Protein AF-K2APV1-F1 (afdb_monomer_lite)

Structure (mmCIF, N/CA/C/O backbone):
data_AF-K2APV1-F1
#
_entry.id   AF-K2APV1-F1
#
loop_
_atom_site.group_PDB
_atom_site.id
_atom_site.type_symbol
_atom_site.label_atom_id
_atom_site.label_alt_id
_atom_site.label_comp_id
_atom_site.label_asym_id
_atom_site.label_entity_id
_atom_site.label_seq_id
_atom_site.pdbx_PDB_ins_code
_atom_site.Cartn_x
_atom_site.Cartn_y
_atom_site.Cartn_z
_atom_site.occupancy
_atom_site.B_iso_or_equiv
_atom_site.auth_seq_id
_atom_site.auth_comp_id
_atom_site.auth_asym_id
_atom_site.auth_atom_id
_atom_site.pdbx_PDB_model_num
ATOM 1 N N . MET A 1 1 ? -7.392 0.385 -17.461 1.00 63.31 1 MET A N 1
ATOM 2 C CA . MET A 1 1 ? -7.570 -0.559 -16.335 1.00 63.31 1 MET A CA 1
ATOM 3 C C . MET A 1 1 ? -6.573 -0.309 -15.204 1.00 63.31 1 MET A C 1
ATOM 5 O O . MET A 1 1 ? -6.975 -0.390 -14.055 1.00 63.31 1 MET A O 1
ATOM 9 N N . LEU A 1 2 ? -5.343 0.138 -15.501 1.00 73.38 2 LEU A N 1
ATOM 10 C CA . LEU A 1 2 ? -4.340 0.531 -14.496 1.00 73.38 2 LEU A CA 1
ATOM 11 C C . LEU A 1 2 ? -4.865 1.491 -13.405 1.00 73.38 2 LEU A C 1
ATOM 13 O O . LEU A 1 2 ? -4.614 1.277 -12.228 1.00 73.38 2 LEU A O 1
ATOM 17 N N . LEU A 1 3 ? -5.649 2.514 -13.775 1.00 77.69 3 LEU A N 1
ATOM 18 C CA . LEU A 1 3 ? -6.231 3.458 -12.810 1.00 77.69 3 LEU A CA 1
ATOM 19 C C . LEU A 1 3 ? -7.140 2.763 -1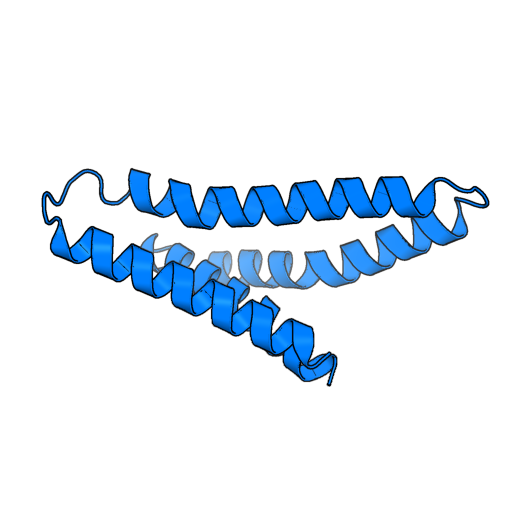1.784 1.00 77.69 3 LEU A C 1
ATOM 21 O O . LEU A 1 3 ? -7.075 3.083 -10.604 1.00 77.69 3 LEU A O 1
ATOM 25 N N . ILE A 1 4 ? -7.963 1.805 -12.224 1.00 80.94 4 ILE A N 1
ATOM 26 C CA . ILE A 1 4 ? -8.894 1.078 -11.348 1.00 80.94 4 ILE A CA 1
ATOM 27 C C . ILE A 1 4 ? -8.106 0.236 -10.347 1.00 80.94 4 ILE A C 1
ATOM 29 O O . ILE A 1 4 ? -8.416 0.262 -9.161 1.00 80.94 4 ILE A O 1
ATOM 33 N N . ALA A 1 5 ? -7.048 -0.440 -10.794 1.00 80.94 5 ALA A N 1
ATOM 34 C CA . ALA A 1 5 ? -6.194 -1.211 -9.900 1.00 80.94 5 ALA A CA 1
ATOM 35 C C . ALA A 1 5 ? -5.421 -0.335 -8.912 1.00 80.94 5 ALA A C 1
ATOM 37 O O . ALA A 1 5 ? -5.357 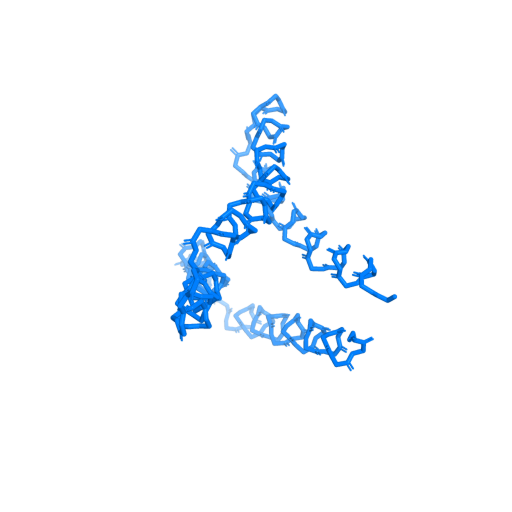-0.665 -7.731 1.00 80.94 5 ALA A O 1
ATOM 38 N N . ILE A 1 6 ? -4.909 0.818 -9.355 1.00 82.38 6 ILE A N 1
ATOM 39 C CA . ILE A 1 6 ? -4.247 1.778 -8.463 1.00 82.38 6 ILE A CA 1
ATOM 40 C C . ILE A 1 6 ? -5.231 2.285 -7.405 1.00 82.38 6 ILE A C 1
ATOM 42 O O . ILE A 1 6 ? -4.880 2.329 -6.228 1.00 82.38 6 ILE A O 1
ATOM 46 N N . ILE A 1 7 ? -6.457 2.645 -7.802 1.00 85.38 7 ILE A N 1
ATOM 47 C CA . ILE A 1 7 ? -7.494 3.109 -6.871 1.00 85.38 7 ILE A CA 1
ATOM 48 C C . ILE A 1 7 ? -7.878 1.999 -5.894 1.00 85.38 7 ILE A C 1
ATOM 50 O O . ILE A 1 7 ? -7.973 2.265 -4.701 1.00 85.38 7 ILE A O 1
ATOM 54 N N . ALA A 1 8 ? -8.077 0.768 -6.366 1.00 86.25 8 ALA A N 1
ATOM 55 C CA . ALA A 1 8 ? -8.481 -0.337 -5.505 1.00 86.25 8 ALA A CA 1
ATOM 56 C C . ALA A 1 8 ? -7.392 -0.685 -4.479 1.00 86.25 8 ALA A C 1
ATOM 58 O O . ALA A 1 8 ? -7.677 -0.764 -3.285 1.00 86.25 8 ALA A O 1
ATOM 59 N N . HIS A 1 9 ? -6.144 -0.815 -4.929 1.00 83.81 9 HIS A N 1
ATOM 60 C CA . HIS A 1 9 ? -5.006 -1.147 -4.079 1.00 83.81 9 HIS A CA 1
ATOM 61 C C . HIS A 1 9 ? -4.722 -0.033 -3.061 1.00 83.81 9 HIS A C 1
ATOM 63 O O . HIS A 1 9 ? -4.885 -0.228 -1.857 1.00 83.81 9 HIS A O 1
ATOM 69 N N . LYS A 1 10 ? -4.420 1.183 -3.536 1.00 86.62 10 LYS A N 1
ATOM 70 C CA . LYS A 1 10 ? -4.095 2.306 -2.645 1.00 86.62 10 LYS A CA 1
ATOM 71 C C . LYS A 1 10 ? -5.271 2.794 -1.821 1.00 86.62 10 LYS A C 1
ATOM 73 O O . LYS A 1 10 ? -5.084 3.280 -0.708 1.00 86.62 10 LYS A O 1
ATOM 78 N N . GLY A 1 11 ? -6.476 2.731 -2.380 1.00 87.31 11 GLY A N 1
ATOM 79 C CA . GLY A 1 11 ? -7.692 3.103 -1.671 1.00 87.31 11 GLY A CA 1
ATOM 80 C C . GLY A 1 11 ? -7.895 2.190 -0.470 1.00 87.31 11 GLY A C 1
ATOM 81 O O . GLY A 1 11 ? -8.060 2.690 0.641 1.00 87.31 11 GLY A O 1
ATOM 82 N N . SER A 1 12 ? -7.767 0.874 -0.665 1.00 87.75 12 SER A N 1
ATOM 83 C CA . SER A 1 12 ? -7.849 -0.108 0.420 1.00 87.75 12 SER A CA 1
ATOM 84 C C . SER A 1 12 ? -6.786 0.131 1.498 1.00 87.75 12 SER A C 1
ATOM 86 O O . SER A 1 12 ? -7.105 0.146 2.687 1.00 87.75 12 SER A O 1
ATOM 88 N N . GLU A 1 13 ? -5.538 0.383 1.101 1.00 87.75 13 GLU A N 1
ATOM 89 C CA . GLU A 1 13 ? -4.441 0.683 2.033 1.00 87.75 13 GLU A CA 1
ATOM 90 C C . GLU A 1 13 ? -4.684 1.972 2.827 1.00 87.75 13 GLU A C 1
ATOM 92 O O . GLU A 1 13 ? -4.562 1.983 4.052 1.00 87.75 13 GLU A O 1
ATOM 97 N N . SER A 1 14 ? -5.082 3.055 2.150 1.00 90.00 14 SER A N 1
ATOM 98 C CA . SER A 1 14 ? -5.380 4.339 2.796 1.00 90.00 14 SER A CA 1
ATOM 99 C C . SER A 1 14 ? -6.576 4.251 3.743 1.00 90.00 14 SER A C 1
ATOM 101 O O . SER A 1 14 ? -6.579 4.896 4.791 1.00 90.00 14 SER A O 1
ATOM 103 N N . PHE A 1 15 ? -7.573 3.429 3.405 1.00 89.50 15 PHE A N 1
ATOM 104 C CA . PHE A 1 15 ? -8.737 3.199 4.246 1.00 89.50 15 PHE A CA 1
ATOM 105 C C . PHE A 1 15 ? -8.326 2.486 5.534 1.00 89.50 15 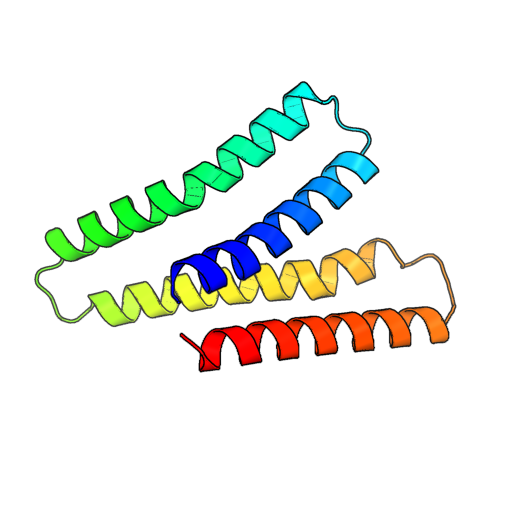PHE A C 1
ATOM 107 O O . PHE A 1 15 ? -8.640 2.970 6.620 1.00 89.50 15 PHE A O 1
ATOM 114 N N . ALA A 1 16 ? -7.558 1.397 5.426 1.00 87.06 16 ALA A N 1
ATOM 115 C CA . ALA A 1 16 ? -7.021 0.684 6.582 1.00 87.06 16 ALA A CA 1
ATOM 116 C C . ALA A 1 16 ? -6.129 1.585 7.455 1.00 87.06 16 ALA A C 1
ATOM 118 O O . ALA A 1 16 ? -6.265 1.594 8.677 1.00 87.06 16 ALA A O 1
ATOM 119 N N . LEU A 1 17 ? -5.266 2.400 6.843 1.00 88.94 17 LEU A N 1
ATOM 120 C CA . LEU A 1 17 ? -4.441 3.362 7.570 1.00 88.94 17 LEU A CA 1
ATOM 121 C C . LEU A 1 17 ? -5.307 4.379 8.329 1.00 88.94 17 LEU A C 1
ATOM 123 O O . LEU A 1 17 ? -5.117 4.574 9.527 1.00 88.94 17 LEU A O 1
ATOM 127 N N . CYS A 1 18 ? -6.295 4.988 7.670 1.00 89.75 18 CYS A N 1
ATOM 128 C CA . CYS A 1 18 ? -7.205 5.935 8.312 1.00 89.75 18 CYS A CA 1
ATOM 129 C C . CYS A 1 18 ? -7.997 5.308 9.464 1.00 89.75 18 CYS A C 1
ATOM 131 O O . CYS A 1 18 ? -8.140 5.952 10.503 1.00 89.75 18 CYS A O 1
ATOM 133 N N . THR A 1 19 ? -8.497 4.075 9.326 1.00 87.56 19 THR A N 1
ATOM 134 C CA . THR A 1 19 ? -9.247 3.426 10.415 1.00 87.56 19 THR A CA 1
ATOM 135 C C . THR A 1 19 ? -8.371 3.185 11.644 1.00 87.56 19 THR A C 1
ATOM 137 O O . THR A 1 19 ? -8.837 3.388 12.766 1.00 87.56 19 THR A O 1
ATOM 140 N N . ILE A 1 20 ? -7.095 2.840 11.451 1.00 86.81 20 ILE A N 1
ATOM 141 C CA . ILE A 1 20 ? -6.114 2.705 12.536 1.00 86.81 20 ILE A CA 1
ATOM 142 C C . ILE A 1 20 ? -5.846 4.064 13.195 1.00 86.81 20 ILE A C 1
ATOM 144 O O . ILE A 1 20 ? -5.927 4.179 14.417 1.00 86.81 20 ILE A O 1
ATOM 148 N N . LEU A 1 21 ? -5.575 5.110 12.409 1.00 89.62 21 LEU A N 1
ATOM 149 C CA . LEU A 1 21 ? -5.285 6.448 12.942 1.00 89.62 21 LEU A CA 1
ATOM 150 C C . LEU A 1 21 ? -6.474 7.032 13.723 1.00 89.62 21 LEU A C 1
ATOM 152 O O . LEU A 1 21 ? -6.274 7.668 14.757 1.00 89.62 21 LEU A O 1
ATOM 156 N N . LEU A 1 22 ? -7.700 6.782 13.252 1.00 88.38 22 LEU A N 1
ATOM 157 C CA . LEU A 1 22 ? -8.932 7.169 13.943 1.00 88.38 22 LEU A CA 1
ATOM 158 C C . LEU A 1 22 ? -9.147 6.366 15.231 1.00 88.38 22 LEU A C 1
ATOM 160 O O . LEU A 1 22 ? -9.550 6.946 16.235 1.00 88.38 22 LEU A O 1
ATOM 164 N N . ARG A 1 23 ? -8.842 5.059 15.240 1.00 86.19 23 ARG A N 1
ATOM 165 C CA . ARG A 1 23 ? -8.891 4.228 16.461 1.00 86.19 23 ARG A CA 1
ATOM 166 C C . ARG A 1 23 ? -7.916 4.694 17.540 1.00 86.19 23 ARG A C 1
ATOM 168 O O . ARG A 1 23 ? -8.200 4.519 18.717 1.00 86.19 23 ARG A O 1
ATOM 175 N N . HIS A 1 24 ? -6.789 5.278 17.144 1.00 86.62 24 HIS A N 1
ATOM 176 C CA . HIS A 1 24 ? -5.808 5.866 18.056 1.00 86.62 24 HIS A CA 1
ATOM 177 C C . HIS A 1 24 ? -6.143 7.303 18.492 1.00 86.62 24 HIS A C 1
ATOM 179 O O . HIS A 1 24 ? -5.313 7.938 19.139 1.00 86.62 24 HIS A O 1
ATOM 185 N N . GLU A 1 25 ? -7.327 7.819 18.138 1.00 89.88 25 GLU A N 1
ATOM 186 C CA . GLU A 1 25 ? -7.824 9.150 18.523 1.00 89.88 25 GLU A CA 1
ATOM 187 C C . GLU A 1 25 ? -6.855 10.301 18.193 1.00 89.88 25 GLU A C 1
ATOM 189 O O . GLU A 1 25 ? -6.793 11.321 18.883 1.00 89.88 25 GLU A O 1
ATOM 194 N N . LEU A 1 26 ? -6.085 10.158 17.110 1.00 90.06 26 LEU A N 1
ATOM 195 C CA . LEU A 1 26 ? -5.158 11.202 16.687 1.00 90.06 26 LEU A CA 1
ATOM 196 C C . LEU A 1 26 ? -5.920 12.453 16.219 1.00 90.06 26 LEU A C 1
ATOM 198 O O . LEU A 1 26 ? -6.963 12.354 15.565 1.00 90.06 26 LEU A O 1
ATOM 202 N N . PRO A 1 27 ? -5.390 13.662 16.477 1.00 93.31 27 PRO A N 1
ATOM 203 C CA . PRO A 1 27 ? -6.019 14.889 16.017 1.00 93.31 27 PRO A CA 1
ATOM 204 C C . PRO A 1 27 ? -6.054 14.934 14.485 1.00 93.31 27 PRO A C 1
ATOM 206 O O . PRO A 1 27 ? -5.079 14.594 13.813 1.00 93.31 27 PRO A O 1
ATOM 209 N N . PHE A 1 28 ? -7.150 15.452 13.925 1.00 90.31 28 PHE A N 1
ATOM 210 C CA . PHE A 1 28 ? -7.403 15.479 12.476 1.00 90.31 28 PHE A CA 1
ATOM 211 C C . PHE A 1 28 ? -6.226 16.024 11.647 1.00 90.31 28 PHE A C 1
ATOM 213 O O . PHE A 1 28 ? -5.902 15.493 10.588 1.00 90.31 28 PHE A O 1
ATOM 220 N N . LYS A 1 29 ? -5.522 17.045 12.156 1.00 93.44 29 LYS A N 1
ATOM 221 C CA . LYS A 1 29 ? -4.333 17.614 11.498 1.00 93.44 29 LYS A CA 1
ATOM 222 C C . LYS A 1 29 ? -3.207 16.590 11.305 1.00 93.44 29 LYS A C 1
ATOM 224 O O . LYS A 1 29 ? -2.566 16.594 10.259 1.00 93.44 29 LYS A O 1
ATOM 229 N N . GLN A 1 30 ? -2.970 15.723 12.290 1.00 93.50 30 GLN A N 1
ATOM 230 C CA . GLN A 1 30 ? -1.954 14.672 12.197 1.00 93.50 30 GLN A CA 1
ATOM 231 C C . GLN A 1 30 ? -2.386 13.571 11.231 1.00 93.50 30 GLN A C 1
ATOM 233 O O . GLN A 1 30 ? -1.569 13.122 10.434 1.00 93.50 30 GLN A O 1
ATOM 238 N N . ILE A 1 31 ? -3.670 13.198 11.236 1.00 92.94 31 ILE A N 1
ATOM 239 C CA . ILE A 1 31 ? -4.216 12.220 10.285 1.00 92.94 31 ILE A CA 1
ATOM 240 C C . ILE A 1 31 ? -3.997 12.703 8.848 1.00 92.94 31 ILE A C 1
ATOM 242 O O . ILE A 1 31 ? -3.424 11.978 8.039 1.00 92.94 31 ILE A O 1
ATOM 246 N N . ILE A 1 32 ? -4.369 13.951 8.546 1.00 93.94 32 ILE A N 1
ATOM 247 C CA . ILE A 1 32 ? -4.159 14.538 7.216 1.00 93.94 32 ILE A CA 1
ATOM 248 C C . ILE A 1 32 ? -2.675 14.560 6.845 1.00 93.94 32 ILE A C 1
ATOM 250 O O . ILE A 1 32 ? -2.329 14.186 5.727 1.00 93.94 32 ILE A O 1
ATOM 254 N N . PHE A 1 33 ? -1.791 14.943 7.769 1.00 95.25 33 PHE A N 1
ATOM 255 C CA . PHE A 1 33 ? -0.351 14.940 7.513 1.00 95.25 33 PHE A CA 1
ATOM 256 C C . PHE A 1 33 ? 0.171 13.540 7.152 1.00 95.25 33 PHE A C 1
ATOM 258 O O . PHE A 1 33 ? 0.871 13.387 6.151 1.00 95.25 33 PHE A O 1
ATOM 265 N N . ILE A 1 34 ? -0.215 12.514 7.916 1.00 93.56 34 ILE A N 1
ATOM 266 C CA . ILE A 1 34 ? 0.197 11.124 7.679 1.00 93.56 34 ILE A CA 1
ATOM 267 C C . ILE A 1 34 ? -0.358 10.607 6.346 1.00 93.56 34 ILE A C 1
ATOM 269 O O . ILE A 1 34 ? 0.377 9.988 5.580 1.00 93.56 34 ILE A O 1
ATOM 273 N N . VAL A 1 35 ? -1.623 10.894 6.027 1.00 92.19 35 VAL A N 1
ATOM 274 C CA . VAL A 1 35 ? -2.259 10.466 4.768 1.00 92.19 35 VAL A CA 1
ATOM 275 C C . VAL A 1 35 ? -1.629 11.154 3.555 1.00 92.19 35 VAL A C 1
ATOM 277 O O . VAL A 1 35 ? -1.387 10.503 2.539 1.00 92.19 35 VAL A O 1
ATOM 280 N N . VAL A 1 36 ? -1.315 12.450 3.647 1.00 93.50 36 VAL A N 1
ATOM 281 C CA . VAL A 1 36 ? -0.604 13.173 2.579 1.00 93.50 36 VAL A CA 1
ATOM 282 C C . VAL A 1 36 ? 0.797 12.600 2.390 1.00 93.50 36 VAL A C 1
ATOM 284 O O . VAL A 1 36 ? 1.197 12.328 1.259 1.00 93.50 36 VAL A O 1
ATOM 287 N N . PHE A 1 37 ? 1.525 12.359 3.481 1.00 94.12 37 PHE A N 1
ATOM 288 C CA . PHE A 1 37 ? 2.842 11.732 3.419 1.00 94.12 37 PHE A CA 1
ATOM 289 C C . PHE A 1 37 ? 2.776 10.342 2.768 1.00 94.12 37 PHE A C 1
ATOM 291 O O . PHE A 1 37 ? 3.548 10.057 1.852 1.00 94.12 37 PHE A O 1
ATOM 298 N N . PHE A 1 38 ? 1.801 9.516 3.160 1.00 90.75 38 PHE A N 1
ATOM 299 C CA . PHE A 1 38 ? 1.529 8.215 2.547 1.00 90.75 38 PHE A CA 1
ATOM 300 C C . PHE A 1 38 ? 1.254 8.336 1.040 1.00 90.75 38 PHE A C 1
ATOM 302 O O . PHE A 1 38 ? 1.853 7.619 0.238 1.00 90.75 38 PHE A O 1
ATOM 309 N N . ALA A 1 39 ? 0.413 9.288 0.626 1.00 91.00 39 ALA A N 1
ATOM 310 C CA . ALA A 1 39 ? 0.098 9.508 -0.783 1.00 91.00 39 ALA A CA 1
ATOM 311 C C . ALA A 1 39 ? 1.331 9.913 -1.612 1.00 91.00 39 ALA A C 1
ATOM 313 O O . ALA A 1 39 ? 1.451 9.486 -2.765 1.00 91.00 39 ALA A O 1
ATOM 314 N N . LEU A 1 40 ? 2.251 10.689 -1.024 1.00 93.25 40 LEU A N 1
ATOM 315 C CA . LEU A 1 40 ? 3.496 11.141 -1.656 1.00 93.25 40 LEU A CA 1
ATOM 316 C C . LEU A 1 40 ? 4.552 10.037 -1.798 1.00 93.25 40 LEU A C 1
ATOM 318 O O . LEU A 1 40 ? 5.399 10.135 -2.686 1.00 93.25 40 LEU A O 1
ATOM 322 N N . MET A 1 41 ? 4.498 8.965 -1.002 1.00 90.38 41 MET A N 1
ATOM 323 C CA . MET A 1 41 ? 5.474 7.869 -1.108 1.00 90.38 41 MET A CA 1
ATOM 324 C C . MET A 1 41 ? 5.473 7.201 -2.485 1.00 90.38 41 MET A C 1
ATOM 326 O O . MET A 1 41 ? 6.519 6.786 -2.971 1.00 90.38 41 MET A O 1
ATOM 330 N N . THR A 1 42 ? 4.330 7.120 -3.162 1.00 87.81 42 THR A N 1
ATOM 331 C CA . THR A 1 42 ? 4.268 6.486 -4.487 1.00 87.81 42 THR A CA 1
ATOM 332 C C . THR A 1 42 ? 4.852 7.325 -5.614 1.00 87.81 42 THR A C 1
ATOM 334 O O . THR A 1 42 ? 5.652 6.769 -6.357 1.00 87.81 42 THR A O 1
ATOM 337 N N . PRO A 1 43 ? 4.511 8.619 -5.800 1.00 90.31 43 PRO A N 1
ATOM 338 C CA . PRO A 1 43 ? 5.209 9.425 -6.793 1.00 90.31 43 PRO A CA 1
ATOM 339 C C . PRO A 1 43 ? 6.704 9.522 -6.472 1.00 90.31 43 PRO A C 1
ATOM 341 O O . PRO A 1 43 ? 7.508 9.432 -7.393 1.00 90.31 43 PRO A O 1
ATOM 344 N N . LEU A 1 44 ? 7.097 9.599 -5.193 1.00 90.06 44 LEU A N 1
ATOM 345 C CA . LEU A 1 44 ? 8.511 9.532 -4.805 1.00 90.06 44 LEU A CA 1
ATOM 346 C C . LEU A 1 44 ? 9.159 8.197 -5.192 1.00 90.06 44 LEU A C 1
ATOM 348 O O . LEU A 1 44 ? 10.252 8.198 -5.749 1.00 90.06 44 LEU A O 1
ATOM 352 N N . GLY A 1 45 ? 8.483 7.071 -4.961 1.00 86.38 45 GLY A N 1
ATOM 353 C CA . GLY A 1 45 ? 8.955 5.745 -5.360 1.00 86.38 45 GLY A CA 1
ATOM 354 C C . GLY A 1 45 ? 9.073 5.584 -6.877 1.00 86.38 45 GLY A C 1
ATOM 355 O O . GLY A 1 45 ? 10.073 5.056 -7.354 1.00 86.38 45 GLY A O 1
ATOM 356 N N . ILE A 1 46 ? 8.107 6.098 -7.646 1.00 86.38 46 ILE A N 1
ATOM 357 C CA . ILE A 1 46 ? 8.143 6.093 -9.118 1.00 86.38 46 ILE A CA 1
ATOM 358 C C . ILE A 1 46 ? 9.315 6.940 -9.625 1.00 86.38 46 ILE A C 1
ATOM 360 O O . ILE A 1 46 ? 10.076 6.478 -10.472 1.00 86.38 46 ILE A O 1
ATOM 364 N N . LEU A 1 47 ? 9.487 8.157 -9.100 1.00 89.00 47 LEU A N 1
ATOM 365 C CA . LEU A 1 47 ? 10.585 9.047 -9.485 1.00 89.00 47 LEU A CA 1
ATOM 366 C C . LEU A 1 47 ? 11.948 8.465 -9.097 1.00 89.00 47 LEU A C 1
ATOM 368 O O . LEU A 1 47 ? 12.874 8.492 -9.903 1.00 89.00 47 LEU A O 1
ATOM 372 N N . GLY A 1 48 ? 12.062 7.902 -7.893 1.00 85.00 48 GLY A N 1
ATOM 373 C CA . GLY A 1 48 ? 13.271 7.227 -7.428 1.00 85.00 48 GLY A CA 1
ATOM 374 C C . GLY A 1 48 ? 13.610 6.012 -8.288 1.00 85.00 48 GLY A C 1
ATOM 375 O O . GLY A 1 48 ? 14.742 5.885 -8.746 1.00 85.00 48 GLY A O 1
ATOM 376 N N . GLY A 1 49 ? 12.623 5.164 -8.588 1.00 82.56 49 GLY A N 1
ATOM 377 C CA . GLY A 1 49 ? 12.787 4.010 -9.472 1.00 82.56 49 GLY A CA 1
ATOM 378 C C . GLY A 1 49 ? 13.181 4.407 -10.896 1.00 82.56 49 GLY A C 1
ATOM 379 O O . GLY A 1 49 ? 14.098 3.816 -11.463 1.00 82.56 49 GLY A O 1
ATOM 380 N N . ALA A 1 50 ? 12.557 5.448 -11.454 1.00 83.00 50 ALA A N 1
ATOM 381 C CA . ALA A 1 50 ? 12.909 5.987 -12.767 1.00 83.00 50 ALA A CA 1
ATOM 382 C C . ALA A 1 50 ? 14.325 6.585 -12.789 1.00 83.00 50 ALA A C 1
ATOM 384 O O . ALA A 1 50 ? 15.068 6.363 -13.742 1.00 83.00 50 ALA A O 1
ATOM 385 N N . GLY A 1 51 ? 14.725 7.292 -11.728 1.00 81.94 51 GLY A N 1
ATOM 386 C CA . GLY A 1 51 ? 16.076 7.831 -11.576 1.00 81.94 51 GLY A CA 1
ATOM 387 C C . GLY A 1 51 ? 17.137 6.734 -11.475 1.00 81.94 51 GLY A C 1
ATOM 388 O O . GLY A 1 51 ? 18.166 6.820 -12.140 1.00 81.94 51 GLY A O 1
ATOM 389 N N . ILE A 1 52 ? 16.869 5.671 -10.709 1.00 77.12 52 ILE A N 1
ATOM 390 C CA . ILE A 1 52 ? 17.752 4.498 -10.628 1.00 77.12 52 ILE A CA 1
ATOM 391 C C . ILE A 1 52 ? 17.855 3.820 -11.994 1.00 77.12 52 ILE A C 1
ATOM 393 O O . ILE A 1 52 ? 18.959 3.493 -12.403 1.00 77.12 52 ILE A O 1
ATOM 397 N N . ASN A 1 53 ? 16.748 3.652 -12.721 1.00 74.00 53 ASN A N 1
ATOM 398 C CA . ASN A 1 53 ? 16.752 3.054 -14.060 1.00 74.00 53 ASN A CA 1
ATOM 399 C C . ASN A 1 53 ? 17.569 3.895 -15.063 1.00 74.00 53 ASN A C 1
ATOM 401 O O . ASN A 1 53 ? 18.364 3.356 -15.822 1.00 74.00 53 ASN A O 1
ATOM 405 N N . LEU A 1 54 ? 17.456 5.227 -14.997 1.00 73.75 54 LEU A N 1
ATOM 406 C CA . LEU A 1 54 ? 18.221 6.142 -15.850 1.00 73.75 54 LEU A CA 1
ATOM 407 C C . LEU A 1 54 ? 19.732 6.123 -15.544 1.00 73.75 54 LEU A C 1
ATOM 409 O O . LEU A 1 54 ? 20.548 6.264 -16.453 1.00 73.75 54 LEU A O 1
ATOM 413 N N . LEU A 1 55 ? 20.106 5.971 -14.270 1.00 68.12 55 LEU A N 1
ATOM 414 C CA . LEU A 1 55 ? 21.504 5.929 -13.822 1.00 68.12 55 LEU A CA 1
ATOM 415 C C . LEU A 1 55 ? 22.125 4.525 -13.942 1.00 68.12 55 LEU A C 1
ATOM 417 O O . LEU A 1 55 ? 23.339 4.398 -14.103 1.00 68.12 55 LEU A O 1
ATOM 421 N N . ALA A 1 56 ? 21.311 3.471 -13.872 1.00 59.31 56 ALA A N 1
ATOM 422 C CA . ALA A 1 56 ? 21.729 2.081 -13.977 1.00 59.31 56 ALA A CA 1
ATOM 423 C C . ALA A 1 56 ? 21.646 1.600 -15.434 1.00 59.31 56 ALA A C 1
ATOM 425 O O . ALA A 1 56 ? 20.703 0.930 -15.837 1.00 59.31 56 ALA A O 1
ATOM 426 N N . LEU A 1 57 ? 22.695 1.872 -16.216 1.00 56.44 57 LEU A N 1
ATOM 427 C CA . LEU A 1 57 ? 22.908 1.296 -17.556 1.00 56.44 57 LEU A CA 1
ATOM 428 C C . LEU A 1 57 ? 23.172 -0.235 -17.560 1.00 56.44 57 LEU A C 1
ATOM 430 O O . LEU A 1 57 ? 23.694 -0.769 -18.537 1.00 56.44 57 LEU A O 1
ATOM 434 N N . THR A 1 58 ? 22.882 -0.970 -16.484 1.00 55.00 58 THR A N 1
ATOM 435 C CA . THR A 1 58 ? 23.363 -2.349 -16.292 1.00 55.00 58 THR A CA 1
ATOM 436 C C . THR A 1 58 ? 22.275 -3.312 -15.812 1.00 55.00 58 THR A C 1
ATOM 438 O O . THR A 1 58 ? 21.356 -2.933 -15.091 1.00 55.00 58 THR A O 1
ATOM 441 N N . ASN A 1 59 ? 22.431 -4.585 -16.206 1.00 63.09 59 ASN A N 1
ATOM 442 C CA . ASN A 1 59 ? 21.599 -5.791 -15.998 1.00 63.09 59 ASN A CA 1
ATOM 443 C C . ASN A 1 59 ? 21.038 -6.069 -14.576 1.00 63.09 59 ASN A C 1
ATOM 445 O O . ASN A 1 59 ? 20.481 -7.138 -14.341 1.00 63.09 59 ASN A O 1
ATOM 449 N N . HIS A 1 60 ? 21.183 -5.167 -13.605 1.00 68.94 60 HIS A N 1
ATOM 450 C CA . HIS A 1 60 ? 20.786 -5.367 -12.206 1.00 68.94 60 HIS A CA 1
ATOM 451 C C . HIS A 1 60 ? 19.492 -4.645 -11.800 1.00 68.94 60 HIS A C 1
ATOM 453 O O . HIS A 1 60 ? 19.042 -4.816 -10.666 1.00 68.94 60 HIS A O 1
ATOM 459 N N . GLY A 1 61 ? 18.867 -3.873 -12.698 1.00 73.44 61 GLY A N 1
ATOM 460 C CA . GLY A 1 61 ? 17.611 -3.166 -12.409 1.00 73.44 61 GLY A CA 1
ATOM 461 C C . GLY A 1 61 ? 16.475 -4.093 -11.954 1.00 73.44 61 GLY A C 1
ATOM 462 O O . GLY A 1 61 ? 15.760 -3.769 -11.007 1.00 73.44 61 GLY A O 1
ATOM 463 N N . GLU A 1 62 ? 16.360 -5.281 -12.556 1.00 77.38 62 GLU A N 1
ATOM 464 C CA . GLU A 1 62 ? 15.348 -6.281 -12.182 1.00 77.38 62 GLU A CA 1
ATOM 465 C C . GLU A 1 62 ? 15.569 -6.851 -10.777 1.00 77.38 62 GLU A C 1
ATOM 467 O O . GLU A 1 62 ? 14.614 -6.992 -10.017 1.00 77.38 62 GLU A O 1
ATOM 472 N N . LEU A 1 63 ? 16.822 -7.129 -10.394 1.00 83.12 63 LEU A N 1
ATOM 473 C CA . LEU A 1 63 ? 17.143 -7.643 -9.059 1.00 83.12 63 LEU A CA 1
ATOM 474 C C . LEU A 1 63 ? 16.805 -6.612 -7.978 1.00 83.12 63 LEU A C 1
ATOM 476 O O . LEU A 1 63 ? 16.222 -6.956 -6.952 1.00 83.12 63 LEU A O 1
ATOM 480 N N . ILE A 1 64 ? 17.139 -5.343 -8.221 1.00 81.19 64 ILE A N 1
ATOM 481 C CA . ILE A 1 64 ? 16.807 -4.250 -7.304 1.00 81.19 64 ILE A CA 1
ATOM 482 C C . ILE A 1 64 ? 15.284 -4.140 -7.178 1.00 81.19 64 ILE A C 1
ATOM 484 O O . ILE A 1 64 ? 14.763 -4.183 -6.064 1.00 81.19 64 ILE A O 1
ATOM 488 N N . ALA A 1 65 ? 14.554 -4.089 -8.296 1.00 81.31 65 ALA A N 1
ATOM 489 C CA . ALA A 1 65 ? 13.093 -4.044 -8.280 1.00 81.31 65 ALA A CA 1
ATOM 490 C C . ALA A 1 65 ? 12.477 -5.242 -7.533 1.00 81.31 65 ALA A C 1
ATOM 492 O O . ALA A 1 65 ? 11.552 -5.061 -6.742 1.00 81.31 65 ALA A O 1
ATOM 493 N N . ALA A 1 66 ? 13.020 -6.449 -7.719 1.00 85.81 66 ALA A N 1
ATOM 494 C CA . ALA A 1 66 ? 12.576 -7.651 -7.019 1.00 85.81 66 ALA A CA 1
ATOM 495 C C . ALA A 1 66 ? 12.796 -7.561 -5.500 1.00 85.81 66 ALA A C 1
ATOM 497 O O . ALA A 1 66 ? 11.897 -7.916 -4.739 1.00 85.81 66 ALA A O 1
ATOM 498 N N . ILE A 1 67 ? 13.942 -7.042 -5.046 1.00 89.00 67 ILE A N 1
ATOM 499 C CA . ILE A 1 67 ? 14.225 -6.833 -3.616 1.00 89.00 67 ILE A CA 1
ATOM 500 C C . ILE A 1 67 ? 13.250 -5.814 -3.015 1.00 89.00 67 ILE A C 1
ATOM 502 O O . ILE A 1 67 ? 12.667 -6.073 -1.962 1.00 89.00 67 ILE A O 1
ATOM 506 N N . PHE A 1 68 ? 13.031 -4.680 -3.689 1.00 86.19 68 PHE A N 1
ATOM 507 C CA . PHE A 1 68 ? 12.082 -3.661 -3.229 1.00 86.19 68 PHE A CA 1
ATOM 508 C C . PHE A 1 68 ? 10.645 -4.198 -3.180 1.00 86.19 68 PHE A C 1
ATOM 510 O O . PHE A 1 68 ? 9.945 -3.969 -2.193 1.00 86.19 68 PHE A O 1
ATOM 517 N N . ASN A 1 69 ? 10.223 -4.969 -4.187 1.00 86.06 69 ASN A N 1
ATOM 518 C CA . ASN A 1 69 ? 8.915 -5.624 -4.191 1.00 86.06 69 ASN A CA 1
ATOM 519 C C . ASN A 1 69 ? 8.782 -6.655 -3.065 1.00 86.06 69 ASN A C 1
ATOM 521 O O . ASN A 1 69 ? 7.764 -6.667 -2.376 1.00 86.06 69 ASN A O 1
ATOM 525 N N . ALA A 1 70 ? 9.801 -7.487 -2.835 1.00 91.06 70 ALA A N 1
ATOM 526 C CA . ALA A 1 70 ? 9.797 -8.457 -1.742 1.00 91.06 70 ALA A CA 1
ATOM 527 C C . ALA A 1 70 ? 9.705 -7.764 -0.374 1.00 91.06 70 ALA A C 1
ATOM 529 O O . ALA A 1 70 ? 8.944 -8.198 0.492 1.00 91.06 70 ALA A O 1
ATOM 530 N N . PHE A 1 71 ? 10.426 -6.655 -0.192 1.00 91.12 71 PHE A N 1
ATOM 531 C CA . PHE A 1 71 ? 10.386 -5.870 1.039 1.00 91.12 71 PHE A CA 1
ATOM 532 C C . PHE A 1 71 ? 9.018 -5.207 1.267 1.00 91.12 71 PHE A C 1
ATOM 534 O O . PHE A 1 71 ? 8.466 -5.277 2.371 1.00 91.12 71 PHE A O 1
ATOM 541 N N . ALA A 1 72 ? 8.438 -4.609 0.223 1.00 86.62 72 ALA A N 1
ATOM 542 C CA . ALA A 1 72 ? 7.106 -4.014 0.281 1.00 86.62 72 ALA A CA 1
ATOM 543 C C . ALA A 1 72 ? 6.031 -5.070 0.592 1.00 86.62 72 ALA A C 1
ATOM 545 O O . ALA A 1 72 ? 5.250 -4.900 1.531 1.00 86.62 72 ALA A O 1
ATOM 546 N N . ALA A 1 73 ? 6.042 -6.198 -0.127 1.00 87.81 73 ALA A N 1
ATOM 547 C CA . ALA A 1 73 ? 5.113 -7.305 0.091 1.00 87.81 73 ALA A CA 1
ATOM 548 C C . ALA A 1 73 ? 5.247 -7.899 1.503 1.00 87.81 73 ALA A C 1
ATOM 550 O O . ALA A 1 73 ? 4.242 -8.125 2.178 1.00 87.81 73 ALA A O 1
ATOM 551 N N . GLY A 1 74 ? 6.479 -8.096 1.983 1.00 88.00 74 GLY A N 1
ATOM 552 C CA . GLY A 1 74 ? 6.749 -8.596 3.331 1.00 88.00 74 GLY A CA 1
ATOM 553 C C . GLY A 1 74 ? 6.245 -7.655 4.426 1.00 88.00 74 GLY A C 1
ATOM 554 O O . GLY A 1 74 ? 5.664 -8.117 5.406 1.00 88.00 74 GLY A O 1
ATOM 555 N N . THR A 1 75 ? 6.389 -6.340 4.238 1.00 87.50 75 THR A N 1
ATOM 556 C CA . THR A 1 75 ? 5.880 -5.337 5.187 1.00 87.50 75 THR A CA 1
ATOM 557 C C . THR A 1 75 ? 4.353 -5.361 5.253 1.00 87.50 75 THR A C 1
ATOM 559 O O . THR A 1 75 ? 3.787 -5.382 6.347 1.00 87.50 75 THR A O 1
ATOM 562 N N . PHE A 1 76 ? 3.672 -5.426 4.104 1.00 83.44 76 PHE A N 1
ATOM 563 C CA . PHE A 1 76 ? 2.212 -5.538 4.073 1.00 83.44 76 PHE A CA 1
ATOM 564 C C . PHE A 1 76 ? 1.708 -6.824 4.710 1.00 83.44 76 PHE A C 1
ATOM 566 O O . PHE A 1 76 ? 0.745 -6.781 5.478 1.00 83.44 76 PHE A O 1
ATOM 573 N N . LEU A 1 77 ? 2.365 -7.952 4.436 1.00 84.44 77 LEU A N 1
ATOM 574 C CA . LEU A 1 77 ? 2.004 -9.228 5.040 1.00 84.44 77 LEU A CA 1
ATOM 575 C C . LEU A 1 77 ? 2.202 -9.175 6.560 1.00 84.44 77 LEU A C 1
ATOM 577 O O . LEU A 1 77 ? 1.264 -9.473 7.293 1.00 84.44 77 LEU A O 1
ATOM 581 N N . TYR A 1 78 ? 3.359 -8.695 7.029 1.00 85.69 78 TYR A N 1
ATOM 582 C CA . TYR A 1 78 ? 3.658 -8.524 8.453 1.00 85.69 78 TYR A CA 1
ATOM 583 C C . TYR A 1 78 ? 2.610 -7.657 9.160 1.00 85.69 78 TYR A C 1
ATOM 585 O O . TYR A 1 78 ? 2.052 -8.076 10.175 1.00 85.69 78 TYR A O 1
ATOM 593 N N . ILE A 1 79 ? 2.299 -6.471 8.624 1.00 80.88 79 ILE A N 1
ATOM 594 C CA . ILE A 1 79 ? 1.310 -5.570 9.233 1.00 80.88 79 ILE A CA 1
ATOM 595 C C . ILE A 1 79 ? -0.080 -6.215 9.204 1.00 80.88 79 ILE A C 1
ATOM 597 O O . ILE A 1 79 ? -0.784 -6.170 10.206 1.00 80.88 79 ILE A O 1
ATOM 601 N N . SER A 1 80 ? -0.471 -6.869 8.111 1.00 77.88 80 SER A N 1
ATOM 602 C CA . SER A 1 80 ? -1.804 -7.475 7.994 1.00 77.88 80 SER A CA 1
ATOM 603 C C . SER A 1 80 ? -2.011 -8.648 8.958 1.00 77.88 80 SER A C 1
ATOM 605 O O . SER A 1 80 ? -3.113 -8.813 9.479 1.00 77.88 80 SER A O 1
ATOM 607 N N . THR A 1 81 ? -0.971 -9.444 9.232 1.00 78.06 81 THR A N 1
ATOM 608 C CA . THR A 1 81 ? -1.077 -10.624 10.104 1.00 78.06 81 THR A CA 1
ATOM 609 C C . THR A 1 81 ? -0.766 -10.323 11.570 1.00 78.06 81 THR A C 1
ATOM 611 O O . THR A 1 81 ? -1.506 -10.743 12.454 1.00 78.06 81 THR A O 1
ATOM 614 N N . LEU A 1 82 ? 0.328 -9.612 11.869 1.00 68.19 82 LEU A N 1
ATOM 615 C CA . LEU A 1 82 ? 0.812 -9.443 13.248 1.00 68.19 82 LEU A CA 1
ATOM 616 C C . LEU A 1 82 ? 0.180 -8.263 13.980 1.00 68.19 82 LEU A C 1
ATOM 618 O O . LEU A 1 82 ? 0.017 -8.337 15.200 1.00 68.19 82 LEU A O 1
ATOM 622 N N . HIS A 1 83 ? -0.212 -7.203 13.268 1.00 62.38 83 HIS A N 1
ATOM 623 C CA . HIS A 1 83 ? -0.890 -6.071 13.902 1.00 62.38 83 HIS A CA 1
ATOM 624 C C . HIS A 1 83 ? -2.225 -6.509 14.528 1.00 62.38 83 HIS A C 1
ATOM 626 O O . HIS A 1 83 ? -2.543 -6.099 15.643 1.00 62.38 83 HIS A O 1
ATOM 632 N N . HIS A 1 84 ? -2.954 -7.416 13.868 1.00 56.06 84 HIS A N 1
ATOM 633 C CA . HIS A 1 84 ? -4.199 -7.985 14.393 1.00 56.06 84 HIS A CA 1
ATOM 634 C C . HIS A 1 84 ? -3.968 -8.838 15.650 1.00 56.06 84 HIS A C 1
ATOM 636 O O . HIS A 1 84 ? -4.649 -8.661 16.660 1.00 56.06 84 HIS A O 1
ATOM 642 N N . VAL A 1 85 ? -2.954 -9.711 15.627 1.00 54.59 85 VAL A N 1
ATOM 643 C CA . VAL A 1 85 ? -2.647 -10.630 16.739 1.00 54.59 85 VAL A CA 1
ATOM 644 C C . VAL A 1 85 ? -2.250 -9.885 18.019 1.00 54.59 85 VAL A C 1
ATOM 646 O O . VAL A 1 85 ? -2.560 -10.343 19.120 1.00 54.59 85 VAL A O 1
ATOM 649 N N . HIS A 1 86 ? -1.583 -8.732 17.911 1.00 52.25 86 HIS A N 1
ATOM 650 C CA . HIS A 1 86 ? -1.161 -7.977 19.094 1.00 52.25 86 HIS A CA 1
ATOM 651 C C . HIS A 1 86 ? -2.310 -7.209 19.768 1.00 52.25 86 HIS A C 1
ATOM 653 O O . HIS A 1 86 ? -2.319 -7.103 20.994 1.00 52.25 86 HIS A O 1
ATOM 659 N N . PHE A 1 87 ? -3.291 -6.721 19.000 1.00 52.50 87 PHE A N 1
ATOM 660 C CA . PHE A 1 87 ? -4.445 -5.993 19.544 1.00 52.50 87 PHE A CA 1
ATOM 661 C C . PHE A 1 87 ? -5.553 -6.914 20.076 1.00 52.50 87 PHE A C 1
ATOM 663 O O . PHE A 1 87 ? -6.186 -6.572 21.073 1.00 52.50 87 PHE A O 1
ATOM 670 N N . HIS A 1 88 ? -5.753 -8.103 19.492 1.00 52.44 88 HIS A N 1
ATOM 671 C CA . HIS A 1 88 ? -6.793 -9.054 19.925 1.00 52.44 88 HIS A CA 1
ATOM 672 C C . HIS A 1 88 ? -6.354 -10.063 20.992 1.00 52.44 88 HIS A C 1
ATOM 674 O O . HIS A 1 88 ? -7.091 -10.993 21.315 1.00 52.44 88 HIS A O 1
ATOM 680 N N . LYS A 1 89 ? -5.204 -9.853 21.638 1.00 49.31 89 LYS A N 1
ATOM 681 C CA . LYS A 1 89 ? -4.694 -10.742 22.697 1.00 49.31 89 LYS A CA 1
ATOM 682 C C . LYS A 1 89 ? -5.571 -10.825 23.968 1.00 49.31 89 LYS A C 1
ATOM 684 O O . LYS A 1 89 ? -5.171 -11.490 24.915 1.00 49.31 89 LYS A O 1
ATOM 689 N N . HIS A 1 90 ? -6.733 -10.163 24.008 1.00 48.19 90 HIS A N 1
ATOM 690 C CA . HIS A 1 90 ? -7.624 -10.091 25.175 1.00 48.19 90 HIS A CA 1
ATOM 691 C C . HIS A 1 90 ? -9.059 -10.616 24.949 1.00 48.19 90 HIS A C 1
ATOM 693 O O . HIS A 1 90 ? -9.863 -10.533 25.875 1.00 48.19 90 HIS A O 1
ATOM 699 N N . ALA A 1 91 ? -9.400 -11.193 23.788 1.00 52.66 91 ALA A N 1
ATOM 700 C CA . ALA A 1 91 ? -10.724 -11.791 23.563 1.00 52.66 91 ALA A CA 1
ATOM 701 C C . ALA A 1 91 ? -10.599 -13.260 23.123 1.00 52.66 91 ALA A C 1
ATOM 703 O O . ALA A 1 91 ? -10.274 -13.570 21.983 1.00 52.66 91 ALA A O 1
ATOM 704 N N . HIS A 1 92 ? -10.833 -14.170 24.067 1.00 54.41 92 HIS A N 1
ATOM 705 C CA . HIS A 1 92 ? -10.823 -15.626 23.900 1.00 54.41 92 HIS A CA 1
ATOM 706 C C . HIS A 1 92 ? -12.073 -16.111 23.122 1.00 54.41 92 HIS A C 1
ATOM 708 O O . HIS A 1 92 ? -12.886 -16.858 23.659 1.00 54.41 92 HIS A O 1
ATOM 714 N N . ASP A 1 93 ? -12.269 -15.667 21.877 1.00 70.00 93 ASP A N 1
ATOM 715 C CA . ASP A 1 93 ? -13.381 -16.130 21.029 1.00 70.00 93 ASP A CA 1
ATOM 716 C C . ASP A 1 93 ? -12.860 -16.652 19.680 1.00 70.00 93 ASP A C 1
ATOM 718 O O . ASP A 1 93 ? -12.562 -15.894 18.754 1.00 70.00 93 ASP A O 1
ATOM 722 N N . GLU A 1 94 ? -12.735 -17.979 19.566 1.00 71.19 94 GLU A N 1
ATOM 723 C CA . GLU A 1 94 ? -12.235 -18.677 18.369 1.00 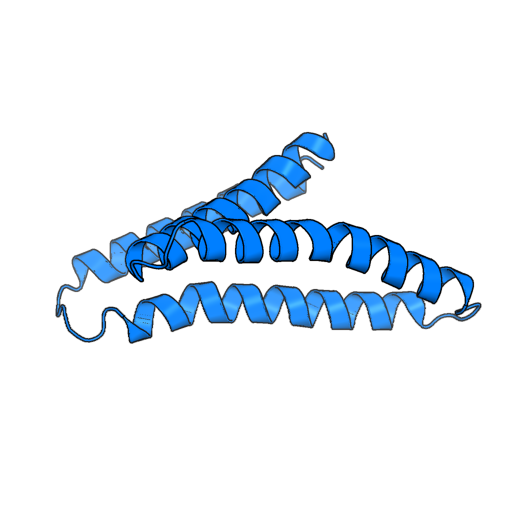71.19 94 GLU A CA 1
ATOM 724 C C . GLU A 1 94 ? -13.023 -18.303 17.101 1.00 71.19 94 GLU A C 1
ATOM 726 O O . GLU A 1 94 ? -12.480 -18.295 15.991 1.00 71.19 94 GLU A O 1
ATOM 731 N N . ARG A 1 95 ? -14.300 -17.925 17.255 1.00 73.88 95 ARG A N 1
ATOM 732 C CA . ARG A 1 95 ? -15.166 -17.523 16.144 1.00 73.88 95 ARG A CA 1
ATOM 733 C C . ARG A 1 95 ? -14.737 -16.195 15.515 1.00 73.88 95 ARG A C 1
ATOM 735 O O . ARG A 1 95 ? -14.862 -16.045 14.299 1.00 73.88 95 ARG A O 1
ATOM 742 N N . GLN A 1 96 ? -14.228 -15.248 16.305 1.00 74.75 96 GLN A N 1
ATOM 743 C CA . GLN A 1 96 ? -13.740 -13.964 15.788 1.00 74.75 96 GLN A CA 1
ATOM 744 C C . GLN A 1 96 ? -12.445 -14.141 14.992 1.00 74.75 96 GLN A C 1
ATOM 746 O O . GLN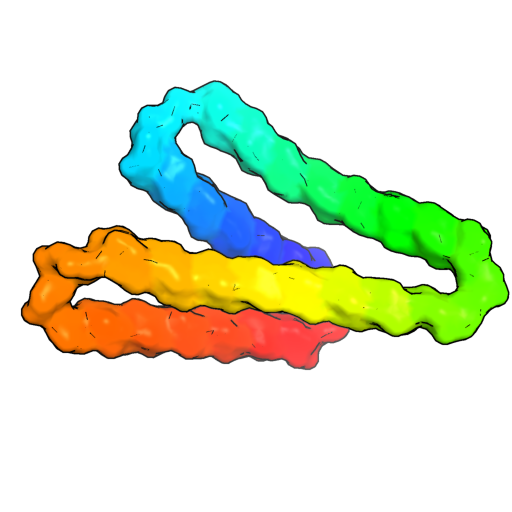 A 1 96 ? -12.345 -13.616 13.884 1.00 74.75 96 GLN A O 1
ATOM 751 N N . GLY A 1 97 ? -11.517 -14.970 15.481 1.00 77.31 97 GLY A N 1
ATOM 752 C CA . GLY A 1 97 ? -10.276 -15.274 14.760 1.00 77.31 97 GLY A CA 1
ATOM 753 C C . GLY A 1 97 ? -10.522 -15.923 13.392 1.00 77.31 97 GLY A C 1
ATOM 754 O O . GLY A 1 97 ? -9.870 -15.571 12.409 1.00 77.31 97 GLY A O 1
ATOM 755 N N . LEU A 1 98 ? -11.513 -16.818 13.290 1.00 80.50 98 LEU A N 1
ATOM 756 C CA . LEU A 1 98 ? -11.904 -17.407 12.004 1.00 80.50 98 LEU A CA 1
ATOM 757 C C . LEU A 1 98 ? -12.496 -16.368 11.043 1.00 80.50 98 LEU A C 1
ATOM 759 O O . LEU A 1 98 ? -12.160 -16.377 9.861 1.00 80.50 98 LEU A O 1
ATOM 763 N N . LEU A 1 99 ? -13.352 -15.461 11.524 1.00 82.94 99 LEU A N 1
ATOM 764 C CA . LEU A 1 99 ? -13.922 -14.395 10.691 1.00 82.94 99 LEU A CA 1
ATOM 765 C C . LEU A 1 99 ? -12.845 -13.435 10.173 1.00 82.94 99 LEU A C 1
ATOM 767 O O . LEU A 1 99 ? -12.875 -13.064 8.999 1.00 82.94 99 LEU A O 1
A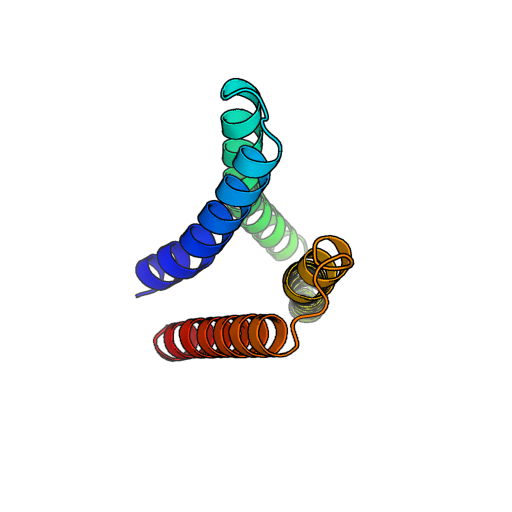TOM 771 N N . GLU A 1 100 ? -11.878 -13.070 11.013 1.00 80.75 100 GLU A N 1
ATOM 772 C CA . GLU A 1 100 ? -10.722 -12.259 10.615 1.00 80.75 100 GLU A CA 1
ATOM 773 C C . GLU A 1 100 ? -9.882 -12.965 9.552 1.00 80.75 100 GLU A C 1
ATOM 775 O O . GLU A 1 100 ? -9.528 -12.357 8.540 1.00 80.75 100 GLU A O 1
ATOM 780 N N . PHE A 1 101 ? -9.632 -14.265 9.728 1.00 83.50 101 PHE A N 1
ATOM 781 C CA . PHE A 1 101 ? -8.924 -15.074 8.743 1.00 83.50 101 PHE A CA 1
ATOM 782 C C . PHE A 1 101 ? -9.665 -15.129 7.401 1.00 83.50 101 PHE A C 1
ATOM 784 O O . PHE A 1 101 ? -9.062 -14.870 6.359 1.00 83.50 101 PHE A O 1
ATOM 791 N N . PHE A 1 102 ? -10.976 -15.400 7.402 1.00 88.69 102 PHE A N 1
ATOM 792 C CA . PHE A 1 102 ? -11.776 -15.396 6.172 1.00 88.69 102 PHE A CA 1
ATOM 793 C C . PHE A 1 102 ? -11.803 -14.017 5.506 1.00 88.69 102 PHE A C 1
ATOM 795 O O . PHE A 1 102 ? -11.712 -13.942 4.282 1.00 88.69 102 PHE A O 1
ATOM 802 N N . SER A 1 103 ? -11.877 -12.937 6.287 1.00 86.25 103 SER A N 1
ATOM 803 C CA . SER A 1 103 ? -11.809 -11.561 5.779 1.00 86.25 103 SER A CA 1
ATOM 804 C C . SER A 1 103 ? -10.458 -11.266 5.117 1.00 86.25 103 SER A C 1
ATOM 806 O O . SER A 1 103 ? -10.414 -10.729 4.008 1.00 86.25 103 SER A O 1
ATOM 808 N N . LEU A 1 104 ? -9.354 -11.695 5.738 1.00 85.38 104 LEU A N 1
ATOM 809 C CA . LEU A 1 104 ? -8.008 -11.557 5.180 1.00 85.38 104 LEU A CA 1
ATOM 810 C C . LEU A 1 104 ? -7.856 -12.352 3.878 1.00 85.38 104 LEU A C 1
ATOM 812 O O . LEU A 1 104 ? -7.412 -11.800 2.872 1.00 85.38 104 LEU A O 1
ATOM 816 N N . VAL A 1 105 ? -8.276 -13.620 3.863 1.00 89.12 105 VAL A N 1
ATOM 817 C CA . VAL A 1 105 ? -8.238 -14.468 2.661 1.00 89.12 105 VAL A CA 1
ATOM 818 C C . VAL A 1 105 ? -9.099 -13.873 1.545 1.00 89.12 105 VAL A C 1
ATOM 820 O O . VAL A 1 105 ? -8.646 -13.790 0.404 1.00 89.12 105 VAL A O 1
ATOM 823 N N . ALA A 1 106 ? -10.305 -13.399 1.862 1.00 91.31 106 ALA A N 1
ATOM 824 C CA . ALA A 1 106 ? -11.180 -12.744 0.896 1.00 91.31 106 ALA A CA 1
ATOM 825 C C . ALA A 1 106 ? -10.539 -11.474 0.311 1.00 91.31 106 ALA A C 1
ATOM 827 O O . ALA A 1 106 ? -10.584 -11.279 -0.903 1.00 91.31 106 ALA A O 1
ATOM 828 N N . GLY A 1 107 ? -9.891 -10.649 1.140 1.00 88.38 107 GLY A N 1
ATOM 829 C CA . GLY A 1 107 ? -9.158 -9.462 0.694 1.00 88.38 107 GLY A CA 1
ATOM 830 C C . GLY A 1 107 ? -7.985 -9.794 -0.235 1.00 88.38 107 GLY A C 1
ATOM 831 O O . GLY A 1 107 ? -7.824 -9.153 -1.275 1.00 88.38 107 GLY A O 1
ATOM 832 N N . VAL A 1 108 ? -7.210 -10.836 0.087 1.00 88.00 108 VAL A N 1
ATOM 833 C CA . VAL A 1 108 ? -6.107 -11.322 -0.763 1.00 88.00 108 VAL A CA 1
ATOM 834 C C . VAL A 1 108 ? -6.630 -11.829 -2.107 1.00 88.00 108 VAL A C 1
ATOM 836 O O . VAL A 1 108 ? -6.087 -11.460 -3.147 1.00 88.00 108 VAL A O 1
ATOM 839 N N . ILE A 1 109 ? -7.704 -12.625 -2.109 1.00 90.88 109 ILE A N 1
ATOM 840 C CA . ILE A 1 109 ? -8.331 -13.125 -3.342 1.00 90.88 109 ILE A CA 1
ATOM 841 C C . ILE A 1 109 ? -8.859 -11.962 -4.186 1.00 90.88 109 ILE A C 1
ATOM 843 O O . ILE A 1 109 ? -8.629 -11.936 -5.394 1.00 90.88 109 ILE A O 1
ATOM 847 N N . ALA A 1 110 ? -9.524 -10.984 -3.566 1.00 89.19 110 ALA A N 1
ATOM 848 C CA . ALA A 1 110 ? -10.040 -9.810 -4.263 1.00 89.19 110 ALA A CA 1
ATOM 849 C C . ALA A 1 110 ? -8.913 -9.004 -4.929 1.00 89.19 110 ALA A C 1
ATOM 851 O O . ALA A 1 110 ? -9.020 -8.668 -6.109 1.00 89.19 110 ALA A O 1
ATOM 852 N N . MET A 1 111 ? -7.807 -8.753 -4.219 1.00 87.50 111 MET A N 1
ATOM 853 C CA . MET A 1 111 ? -6.652 -8.060 -4.804 1.00 87.50 111 MET A CA 1
ATOM 854 C C . MET A 1 111 ? -5.946 -8.887 -5.879 1.00 87.50 111 MET A C 1
ATOM 856 O O . MET A 1 111 ? -5.537 -8.330 -6.897 1.00 87.50 111 MET A O 1
ATOM 860 N N . GLY A 1 112 ? -5.869 -10.209 -5.713 1.00 87.25 112 GLY A N 1
ATOM 861 C CA . GLY A 1 112 ? -5.371 -11.114 -6.748 1.00 87.25 112 GLY A CA 1
ATOM 862 C C . GLY A 1 112 ? -6.222 -11.071 -8.021 1.00 87.25 112 GLY A C 1
ATOM 863 O O . GLY A 1 112 ? -5.680 -10.973 -9.118 1.00 87.25 112 GLY A O 1
ATOM 864 N N . ALA A 1 113 ? -7.550 -11.063 -7.892 1.00 88.44 113 ALA A N 1
ATOM 865 C CA . ALA A 1 113 ? -8.462 -10.962 -9.031 1.00 88.44 113 ALA A CA 1
ATOM 866 C C . ALA A 1 113 ? -8.318 -9.627 -9.780 1.00 88.44 113 ALA A C 1
ATOM 868 O O . ALA A 1 113 ? -8.348 -9.608 -11.009 1.00 88.44 113 ALA A O 1
ATOM 869 N N . ILE A 1 114 ? -8.114 -8.523 -9.054 1.00 84.75 114 ILE A N 1
ATOM 870 C CA . ILE A 1 114 ? -7.846 -7.209 -9.657 1.00 84.75 114 ILE A CA 1
ATOM 871 C C . ILE A 1 114 ? -6.525 -7.233 -10.437 1.00 84.75 114 ILE A C 1
ATOM 873 O O . ILE A 1 114 ? -6.479 -6.707 -11.547 1.00 84.75 114 ILE A O 1
ATOM 877 N N . ALA A 1 115 ? -5.484 -7.876 -9.896 1.00 81.19 115 ALA A N 1
ATOM 878 C CA . ALA A 1 115 ? -4.185 -8.004 -10.557 1.00 81.19 115 ALA A CA 1
ATOM 879 C C . ALA A 1 115 ? -4.230 -8.866 -11.832 1.00 81.19 115 ALA A C 1
ATOM 881 O O . ALA A 1 115 ? -3.472 -8.620 -12.763 1.00 81.19 115 ALA A O 1
ATOM 882 N N . LEU A 1 116 ? -5.127 -9.856 -11.907 1.00 81.69 116 LEU A N 1
ATOM 883 C CA . LEU A 1 116 ? -5.329 -10.659 -13.122 1.00 81.69 116 LEU A CA 1
ATOM 884 C C . LEU A 1 116 ? -6.002 -9.871 -14.259 1.00 81.69 116 LEU A C 1
ATOM 886 O O . LEU A 1 116 ? -5.920 -10.279 -15.415 1.00 81.69 116 LEU A O 1
ATOM 890 N N . TRP A 1 117 ? -6.686 -8.770 -13.937 1.00 69.38 117 TRP A N 1
ATOM 891 C CA . TRP A 1 117 ? -7.423 -7.936 -14.895 1.00 69.38 117 TRP A CA 1
ATOM 892 C C . TRP A 1 117 ? -6.661 -6.661 -15.308 1.00 69.38 117 TRP A C 1
ATOM 894 O O . TRP A 1 117 ? -7.214 -5.791 -15.993 1.00 69.38 117 TRP A O 1
ATOM 904 N N . THR A 1 118 ? -5.401 -6.535 -14.885 1.00 56.75 118 THR A N 1
ATOM 905 C CA . THR A 1 118 ? -4.463 -5.469 -15.272 1.00 56.75 118 THR A CA 1
ATOM 906 C C . THR A 1 118 ? -3.353 -5.984 -16.153 1.00 56.75 118 THR A C 1
ATOM 908 O O . THR A 1 118 ? -3.063 -5.271 -17.139 1.00 56.75 118 THR A O 1
#

Radius of gyration: 17.46 Å; chains: 1; bounding box: 38×36×43 Å

Foldseek 3Di:
DVVVLCCLVVVVVLVVLLVVCVVVVHPPVVNVVVSVVVVVVVVVVVVVLVVCVVVDPDPCSVVVVVVVVVVVVVVVVCCLPVVVVVVCVPDPDPVVVVVSVVVVVVSVVVSVVSVVVD

pLDDT: mean 81.03, std 11.86, range [48.19, 95.25]

Sequence (118 aa):
MLLIAIIAHKGSESFALCTILLRHELPFKQIIFIVVFFALMTPLGILGGAGINLLALTNHGELIAAIFNAFAAGTFLYISTLHHVHFHKHAHDERQGLLEFFSLVAGVIAMGAIALWT

Secondary structure (DSSP, 8-state):
-HHHHHHHHHHHHHHHHHHHHHHTT--HHHHHHHHHHHHHHHHHHHHHHHHHHHH--STTHHHHHHHHHHHHHHHHHHHHHHHHHHHSTT---HHHHHHHHHHHHHHHHHHHHHHHT-